Protein AF-A0AAX3ANZ7-F1 (afdb_monomer_lite)

pLDDT: mean 90.34, std 11.82, range [37.66, 98.56]

Structure (mmCIF, N/CA/C/O backbone):
data_AF-A0AAX3ANZ7-F1
#
_entry.id   AF-A0AAX3ANZ7-F1
#
loop_
_atom_site.group_PDB
_atom_site.id
_atom_site.type_symbol
_atom_site.label_atom_id
_atom_site.label_alt_id
_atom_site.label_comp_id
_atom_site.label_asym_id
_atom_site.label_entity_id
_atom_site.label_seq_id
_atom_site.pdbx_PDB_ins_code
_atom_site.Cartn_x
_atom_site.Cartn_y
_atom_site.Cartn_z
_atom_site.occupancy
_atom_site.B_iso_or_equiv
_atom_site.auth_seq_id
_atom_site.auth_comp_id
_atom_site.auth_asym_id
_atom_site.auth_atom_id
_atom_site.pdbx_PDB_model_num
ATOM 1 N N . MET A 1 1 ? 15.445 14.277 -27.624 1.00 37.94 1 MET A N 1
ATOM 2 C CA . MET A 1 1 ? 15.656 13.816 -26.241 1.00 37.94 1 MET A CA 1
ATOM 3 C C . MET A 1 1 ? 14.480 12.913 -25.941 1.00 37.94 1 MET A C 1
ATOM 5 O O . MET A 1 1 ? 13.377 13.412 -25.776 1.00 37.94 1 MET A O 1
ATOM 9 N N . GLU A 1 2 ? 14.679 11.609 -26.084 1.00 37.66 2 GLU A N 1
ATOM 10 C CA . GLU A 1 2 ? 13.666 10.596 -25.776 1.00 37.66 2 GLU A CA 1
ATOM 11 C C . GLU A 1 2 ? 13.405 10.676 -24.265 1.00 37.66 2 GLU A C 1
ATOM 13 O O . GLU A 1 2 ? 14.363 10.709 -23.487 1.00 37.66 2 GLU A O 1
ATOM 18 N N . ARG A 1 3 ? 12.147 10.843 -23.840 1.00 47.97 3 ARG A N 1
ATOM 19 C CA . ARG A 1 3 ? 11.823 10.804 -22.409 1.00 47.97 3 ARG A CA 1
ATOM 20 C C . ARG A 1 3 ? 12.197 9.408 -21.914 1.00 47.97 3 ARG A C 1
ATOM 22 O O . ARG A 1 3 ? 11.782 8.426 -22.515 1.00 47.97 3 ARG A O 1
ATOM 29 N N . LEU A 1 4 ? 12.907 9.319 -20.793 1.00 49.56 4 LEU A N 1
ATOM 30 C CA . LEU A 1 4 ? 13.138 8.075 -20.038 1.00 49.56 4 LEU A CA 1
ATOM 31 C C . LEU A 1 4 ? 11.827 7.457 -19.479 1.00 49.56 4 LEU A C 1
ATOM 33 O O . LEU A 1 4 ? 11.880 6.611 -18.592 1.00 49.56 4 LEU A O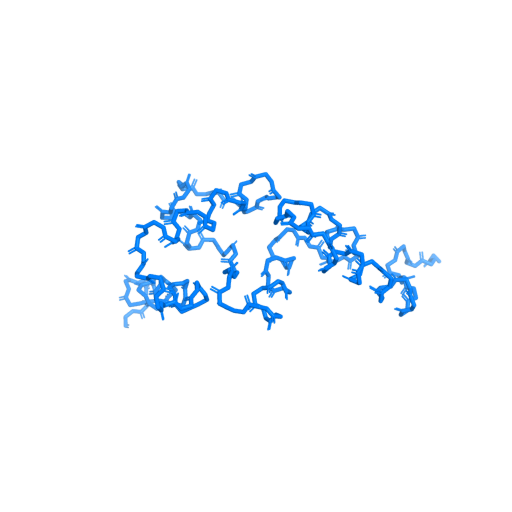 1
ATOM 37 N N . ASP A 1 5 ? 10.663 7.884 -19.980 1.00 58.72 5 ASP A N 1
ATOM 38 C CA . ASP A 1 5 ? 9.354 7.736 -19.343 1.00 58.72 5 ASP A CA 1
ATOM 39 C C . ASP A 1 5 ? 8.429 6.730 -20.041 1.00 58.72 5 ASP A C 1
ATOM 41 O O . ASP A 1 5 ? 7.379 6.420 -19.486 1.00 58.72 5 ASP A O 1
ATOM 45 N N . ASP A 1 6 ? 8.793 6.203 -21.212 1.00 71.38 6 ASP A N 1
ATOM 46 C CA . ASP A 1 6 ? 7.954 5.241 -21.932 1.00 71.38 6 ASP A CA 1
ATOM 47 C C . ASP A 1 6 ? 8.550 3.833 -21.813 1.00 71.38 6 ASP A C 1
ATOM 49 O O . ASP A 1 6 ? 9.427 3.425 -22.576 1.00 71.38 6 ASP A O 1
ATOM 53 N N . ILE A 1 7 ? 8.073 3.074 -20.824 1.00 83.75 7 ILE A N 1
ATOM 54 C CA . ILE A 1 7 ? 8.157 1.609 -20.874 1.00 83.75 7 ILE A CA 1
ATOM 55 C C . ILE A 1 7 ? 7.060 1.089 -21.810 1.00 83.75 7 ILE A C 1
ATOM 57 O O . ILE A 1 7 ? 5.983 1.682 -21.887 1.00 83.75 7 ILE A O 1
ATOM 61 N N . SER A 1 8 ? 7.306 -0.019 -22.514 1.00 90.94 8 SER A N 1
ATOM 62 C CA . SER A 1 8 ? 6.248 -0.633 -23.322 1.00 90.94 8 SER A CA 1
ATOM 63 C C . SER A 1 8 ? 5.137 -1.198 -22.433 1.00 90.94 8 SER A C 1
ATOM 65 O O . SER A 1 8 ? 5.359 -1.533 -21.263 1.00 90.94 8 SER A O 1
ATOM 67 N N . GLU A 1 9 ? 3.941 -1.342 -23.003 1.00 92.00 9 GLU A N 1
ATOM 68 C CA . GLU A 1 9 ? 2.815 -2.002 -22.337 1.00 92.00 9 GLU A CA 1
ATOM 69 C C . GLU A 1 9 ? 3.193 -3.419 -21.882 1.00 92.00 9 GLU A C 1
ATOM 71 O O . GLU A 1 9 ? 2.875 -3.805 -20.759 1.00 92.00 9 GLU A O 1
ATOM 76 N N . GLU A 1 10 ? 3.979 -4.160 -22.674 1.00 95.06 10 GLU A N 1
ATOM 77 C CA . GLU A 1 10 ? 4.423 -5.507 -22.292 1.00 95.06 10 GLU A CA 1
ATOM 78 C C . GLU A 1 10 ? 5.333 -5.493 -21.057 1.00 95.06 10 GLU A C 1
ATOM 80 O O . GLU A 1 10 ? 5.246 -6.381 -20.206 1.00 95.06 10 GLU A O 1
ATOM 85 N N . VAL A 1 11 ? 6.198 -4.480 -20.930 1.00 94.00 11 VAL A N 1
ATOM 86 C CA . VAL A 1 11 ? 7.051 -4.308 -19.746 1.00 94.00 11 VAL A CA 1
ATOM 87 C C . VAL A 1 11 ? 6.202 -3.950 -18.526 1.00 94.00 11 VAL A C 1
ATOM 89 O O . VAL A 1 11 ? 6.407 -4.523 -17.454 1.00 94.00 11 VAL A O 1
ATOM 92 N N . ALA A 1 12 ? 5.223 -3.054 -18.680 1.00 94.19 12 ALA A N 1
ATOM 93 C CA . ALA A 1 12 ? 4.305 -2.697 -17.601 1.00 94.19 12 ALA A CA 1
ATOM 94 C C . ALA A 1 12 ? 3.480 -3.909 -17.134 1.00 94.19 12 ALA A C 1
ATOM 96 O O . ALA A 1 12 ? 3.370 -4.169 -15.932 1.00 94.19 12 ALA A O 1
ATOM 97 N N . GLU A 1 13 ? 2.962 -4.705 -18.071 1.00 95.81 13 GLU A N 1
ATOM 98 C CA . GLU A 1 13 ? 2.277 -5.962 -17.779 1.00 95.81 13 GLU A CA 1
ATOM 99 C C . GLU A 1 13 ? 3.182 -6.967 -17.063 1.00 95.81 13 GLU A C 1
ATOM 101 O O . GLU A 1 13 ? 2.751 -7.622 -16.115 1.00 95.81 13 GLU A O 1
ATOM 106 N N . TYR A 1 14 ? 4.432 -7.118 -17.500 1.00 97.00 14 TYR A N 1
ATOM 107 C CA . TYR A 1 14 ? 5.375 -8.037 -16.868 1.00 97.00 14 TYR A CA 1
ATOM 108 C C . TYR A 1 14 ? 5.663 -7.638 -15.416 1.00 97.00 14 TYR A C 1
ATOM 110 O O . TYR A 1 14 ? 5.578 -8.479 -14.519 1.00 97.00 14 TYR A O 1
ATOM 118 N N . ILE A 1 15 ? 5.952 -6.356 -15.169 1.00 96.62 15 ILE A N 1
ATOM 119 C CA . ILE A 1 15 ? 6.239 -5.833 -13.825 1.00 96.62 15 ILE A CA 1
ATOM 120 C C . ILE A 1 15 ? 5.017 -5.981 -12.916 1.00 96.62 15 ILE A C 1
ATOM 122 O O . ILE A 1 15 ? 5.145 -6.452 -11.786 1.00 96.62 15 ILE A O 1
ATOM 126 N N . THR A 1 16 ? 3.826 -5.622 -13.400 1.00 96.31 16 THR A N 1
ATOM 127 C CA . THR A 1 16 ? 2.590 -5.760 -12.617 1.00 96.31 16 THR A CA 1
ATOM 128 C C . THR A 1 16 ? 2.282 -7.225 -12.311 1.00 96.31 16 THR A C 1
ATOM 130 O O . THR A 1 16 ? 2.055 -7.549 -11.147 1.00 96.31 16 THR A O 1
ATOM 133 N N . LYS A 1 17 ? 2.373 -8.144 -13.286 1.00 96.75 17 LYS A N 1
ATOM 134 C CA . LYS A 1 17 ? 2.232 -9.594 -13.042 1.00 96.75 17 LYS A CA 1
ATOM 135 C C . LYS A 1 17 ? 3.232 -10.087 -11.994 1.00 96.75 17 LYS A C 1
ATOM 137 O O . LYS A 1 17 ? 2.839 -10.791 -11.069 1.00 96.75 17 LYS A O 1
ATOM 142 N N . ALA A 1 18 ? 4.501 -9.692 -12.103 1.00 97.44 18 ALA A N 1
ATOM 143 C CA . ALA A 1 18 ? 5.530 -10.065 -11.135 1.00 97.44 18 ALA A CA 1
ATOM 144 C C . ALA A 1 18 ? 5.211 -9.548 -9.724 1.00 97.44 18 ALA A C 1
ATOM 146 O O . ALA A 1 18 ? 5.388 -10.281 -8.753 1.00 97.44 18 ALA A O 1
ATOM 147 N N . ALA A 1 19 ? 4.693 -8.321 -9.607 1.00 97.75 19 ALA A N 1
ATOM 148 C CA . ALA A 1 19 ? 4.243 -7.785 -8.331 1.00 97.75 19 ALA A CA 1
ATOM 149 C C . ALA A 1 19 ? 3.092 -8.613 -7.749 1.00 97.75 19 ALA A C 1
ATOM 151 O O . ALA A 1 19 ? 3.190 -9.051 -6.612 1.00 97.75 19 ALA A O 1
ATOM 152 N N . PHE A 1 20 ? 2.034 -8.892 -8.514 1.00 95.44 20 PHE A N 1
ATOM 153 C CA . PHE A 1 20 ? 0.871 -9.634 -8.007 1.00 95.44 20 PHE A CA 1
ATOM 154 C C . PHE A 1 20 ? 1.143 -11.120 -7.717 1.00 95.44 20 PHE A C 1
ATOM 156 O O . PHE A 1 20 ? 0.372 -11.744 -6.995 1.00 95.44 20 PHE A O 1
ATOM 163 N N . LEU A 1 21 ? 2.244 -11.680 -8.229 1.00 96.25 21 LEU A N 1
ATOM 164 C CA . LEU A 1 21 ? 2.732 -13.010 -7.849 1.00 96.25 21 LEU A CA 1
ATOM 165 C C . LEU A 1 21 ? 3.532 -13.012 -6.537 1.00 96.25 21 LEU A C 1
ATOM 167 O O . LEU A 1 21 ? 3.720 -14.072 -5.944 1.00 96.25 21 LEU A O 1
ATOM 171 N N . ALA A 1 22 ? 4.030 -11.859 -6.083 1.00 95.38 22 ALA A N 1
ATOM 172 C CA . ALA A 1 22 ? 4.737 -11.772 -4.814 1.00 95.38 22 ALA A CA 1
ATOM 173 C C . ALA A 1 22 ? 3.754 -11.880 -3.637 1.00 95.38 22 ALA A C 1
ATOM 175 O O . ALA A 1 22 ? 2.706 -11.239 -3.625 1.00 95.38 22 ALA A O 1
ATOM 176 N N . GLU A 1 23 ? 4.127 -12.639 -2.605 1.00 93.38 23 GLU A N 1
ATOM 177 C CA . GLU A 1 23 ? 3.286 -12.863 -1.415 1.00 93.38 23 GLU A CA 1
ATOM 178 C C . GLU A 1 23 ? 3.489 -11.804 -0.319 1.00 93.38 23 GLU A C 1
ATOM 180 O O . GLU A 1 23 ? 2.739 -11.741 0.653 1.00 93.38 23 GLU A O 1
ATOM 185 N N . ASN A 1 24 ? 4.527 -10.971 -0.441 1.00 95.69 24 ASN A N 1
ATOM 186 C CA . ASN A 1 24 ? 4.888 -9.986 0.572 1.00 95.69 24 ASN A CA 1
ATOM 187 C C . ASN A 1 24 ? 4.512 -8.561 0.125 1.00 95.69 24 ASN A C 1
ATOM 189 O O . ASN A 1 24 ? 5.107 -8.066 -0.838 1.00 95.69 24 ASN A O 1
ATOM 193 N N . PRO A 1 25 ? 3.651 -7.836 0.870 1.00 97.75 25 PRO A N 1
ATOM 194 C CA . PRO A 1 25 ? 3.256 -6.465 0.536 1.00 97.75 25 PRO A CA 1
ATOM 195 C C . PRO A 1 25 ? 4.418 -5.482 0.357 1.00 97.75 25 PRO A C 1
ATOM 197 O O . PRO A 1 25 ? 4.334 -4.562 -0.453 1.00 97.75 25 PRO A O 1
ATOM 200 N N . LYS A 1 26 ? 5.534 -5.667 1.075 1.00 98.12 26 LYS A N 1
ATOM 201 C CA . LYS A 1 26 ? 6.740 -4.853 0.874 1.00 98.12 26 LYS A CA 1
ATOM 202 C C . LYS A 1 26 ? 7.305 -5.062 -0.530 1.00 98.12 26 LYS A C 1
ATOM 204 O O . LYS A 1 26 ? 7.560 -4.086 -1.228 1.00 98.12 26 LYS A O 1
ATOM 209 N N . GLN A 1 27 ? 7.483 -6.319 -0.934 1.00 98.38 27 GLN A N 1
ATOM 210 C CA . GLN A 1 27 ? 8.043 -6.668 -2.242 1.00 98.38 27 GLN A CA 1
ATOM 211 C C . GLN A 1 27 ? 7.116 -6.232 -3.372 1.00 98.38 27 GLN A C 1
ATOM 213 O O . GLN A 1 27 ? 7.582 -5.689 -4.365 1.00 98.38 27 GLN A O 1
ATOM 218 N N . GLN A 1 28 ? 5.805 -6.398 -3.199 1.00 98.56 28 GLN A N 1
ATOM 219 C CA . GLN A 1 28 ? 4.814 -5.904 -4.149 1.00 98.56 28 GLN A CA 1
ATOM 220 C C . GLN A 1 28 ? 4.966 -4.397 -4.391 1.00 98.56 28 GLN A C 1
ATOM 222 O O . GLN A 1 28 ? 5.030 -3.959 -5.538 1.00 98.56 28 GLN A O 1
ATOM 227 N N . VAL A 1 29 ? 5.088 -3.601 -3.320 1.00 98.31 29 VAL A N 1
ATOM 228 C CA . VAL A 1 29 ? 5.313 -2.154 -3.435 1.00 98.31 29 VAL A CA 1
ATOM 229 C C . VAL A 1 29 ? 6.670 -1.845 -4.066 1.00 98.31 29 VAL A C 1
ATOM 231 O O . VAL A 1 29 ? 6.734 -0.952 -4.907 1.00 98.31 29 VAL A O 1
ATOM 234 N N . GLU A 1 30 ? 7.742 -2.556 -3.705 1.00 98.38 30 GLU A N 1
ATOM 235 C CA . GLU A 1 30 ? 9.070 -2.382 -4.320 1.00 98.38 30 GLU A CA 1
ATOM 236 C C . GLU A 1 30 ? 9.033 -2.639 -5.832 1.00 98.38 30 GLU A C 1
ATOM 238 O O . GLU A 1 30 ? 9.543 -1.819 -6.590 1.00 98.38 30 GLU A O 1
ATOM 243 N N . ILE A 1 31 ? 8.380 -3.719 -6.271 1.00 98.38 31 ILE A N 1
ATOM 244 C CA . ILE A 1 31 ? 8.261 -4.083 -7.688 1.00 98.38 31 ILE A CA 1
ATOM 245 C C . ILE A 1 31 ? 7.398 -3.063 -8.438 1.00 98.38 31 ILE A C 1
ATOM 247 O O . ILE A 1 31 ? 7.840 -2.526 -9.451 1.00 98.38 31 ILE A O 1
ATOM 251 N N . LEU A 1 32 ? 6.197 -2.742 -7.944 1.00 98.00 32 LEU A N 1
ATOM 252 C CA . LEU A 1 32 ? 5.310 -1.767 -8.597 1.00 98.00 32 LEU A CA 1
ATOM 253 C C . LEU A 1 32 ? 5.951 -0.381 -8.701 1.00 98.00 32 LEU A C 1
ATOM 255 O O . LEU A 1 32 ? 5.762 0.302 -9.703 1.00 98.00 32 LEU A O 1
ATOM 259 N N . SER A 1 33 ? 6.758 0.011 -7.710 1.00 96.94 33 SER A N 1
ATOM 260 C CA . SER A 1 33 ? 7.421 1.322 -7.711 1.00 96.94 33 SER A CA 1
ATOM 261 C C . SER A 1 33 ? 8.583 1.423 -8.711 1.00 96.94 33 SER A C 1
ATOM 263 O O . SER A 1 33 ? 9.218 2.470 -8.806 1.00 96.94 33 SER A O 1
ATOM 265 N N . THR A 1 34 ? 8.888 0.346 -9.446 1.00 96.00 34 THR A N 1
ATOM 266 C CA . THR A 1 34 ? 9.828 0.389 -10.578 1.00 96.00 34 THR A CA 1
ATOM 267 C C . THR A 1 34 ? 9.189 0.914 -11.865 1.00 96.00 34 THR A C 1
ATOM 269 O O . THR A 1 34 ? 9.911 1.295 -12.785 1.00 96.00 34 THR A O 1
ATOM 272 N N . LEU A 1 35 ? 7.852 0.973 -11.934 1.00 94.81 35 LEU A N 1
ATOM 273 C CA . LEU A 1 35 ? 7.138 1.578 -13.056 1.00 94.81 35 LEU A CA 1
ATOM 274 C C . LEU A 1 35 ? 7.360 3.103 -13.054 1.00 94.81 35 LEU A C 1
ATOM 276 O O . LEU A 1 35 ? 7.178 3.743 -12.010 1.00 94.81 35 LEU A O 1
ATOM 280 N N . PRO A 1 36 ? 7.698 3.724 -14.199 1.00 92.06 36 PRO A N 1
ATOM 281 C CA . PRO A 1 36 ? 7.812 5.175 -14.291 1.00 92.06 36 PRO A CA 1
ATOM 282 C C . PRO A 1 36 ? 6.539 5.879 -13.807 1.00 92.06 36 PRO A C 1
ATOM 284 O O . PRO A 1 36 ? 5.426 5.536 -14.199 1.00 92.06 36 PRO A O 1
ATOM 287 N N . GLY A 1 37 ? 6.698 6.865 -12.920 1.00 91.19 37 GLY A N 1
ATOM 288 C CA . GLY A 1 37 ? 5.580 7.622 -12.344 1.00 91.19 37 GLY A CA 1
ATOM 289 C C . GLY A 1 37 ? 4.801 6.909 -11.229 1.00 91.19 37 GLY A C 1
ATOM 290 O O . GLY A 1 37 ? 3.901 7.514 -10.643 1.00 91.19 37 GLY A O 1
ATOM 291 N N . VAL A 1 38 ? 5.149 5.668 -10.876 1.00 94.75 38 VAL A N 1
ATOM 292 C CA . VAL A 1 38 ? 4.517 4.927 -9.777 1.00 94.75 38 VAL A CA 1
ATOM 293 C C . VAL A 1 38 ? 5.420 4.977 -8.546 1.00 94.75 38 VAL A C 1
ATOM 295 O O . VAL A 1 38 ? 6.458 4.333 -8.476 1.00 94.75 38 VAL A O 1
ATOM 298 N N . GLY A 1 39 ? 5.024 5.769 -7.550 1.00 95.12 39 GLY A N 1
ATOM 299 C CA . GLY A 1 39 ? 5.653 5.764 -6.226 1.00 95.12 39 GLY A CA 1
ATOM 300 C C . GLY A 1 39 ? 4.958 4.804 -5.260 1.00 95.12 39 GLY A C 1
ATOM 301 O O . GLY A 1 39 ? 3.889 4.276 -5.559 1.00 95.12 39 GLY A O 1
ATOM 302 N N . ALA A 1 40 ? 5.506 4.653 -4.049 1.00 95.62 40 ALA A N 1
ATOM 303 C CA . ALA A 1 40 ? 4.954 3.752 -3.033 1.00 95.62 40 ALA A CA 1
ATOM 304 C C . ALA A 1 40 ? 3.457 3.992 -2.764 1.00 95.62 40 ALA A C 1
ATOM 306 O O . ALA A 1 40 ? 2.694 3.035 -2.703 1.00 95.62 40 ALA A O 1
ATOM 307 N N . ALA A 1 41 ? 3.019 5.253 -2.671 1.00 94.06 41 ALA A N 1
ATOM 308 C CA . ALA A 1 41 ? 1.606 5.590 -2.495 1.00 94.06 41 ALA A CA 1
ATOM 309 C C . ALA A 1 41 ? 0.736 5.035 -3.634 1.00 94.06 41 ALA A C 1
ATOM 311 O O . ALA A 1 41 ? -0.219 4.306 -3.372 1.00 94.06 41 ALA A O 1
ATOM 312 N N . THR A 1 42 ? 1.106 5.295 -4.890 1.00 96.44 42 THR A N 1
ATOM 313 C CA . THR A 1 42 ? 0.404 4.768 -6.068 1.00 96.44 42 THR A CA 1
ATOM 314 C C . THR A 1 42 ? 0.438 3.239 -6.113 1.00 96.44 42 THR A C 1
ATOM 316 O O . THR A 1 42 ? -0.575 2.619 -6.413 1.00 96.44 42 THR A O 1
ATOM 319 N N . SER A 1 43 ? 1.546 2.607 -5.723 1.00 98.00 43 SER A N 1
ATOM 320 C CA . SER A 1 43 ? 1.629 1.147 -5.599 1.00 98.00 43 SER A CA 1
ATOM 321 C C . SER A 1 43 ? 0.581 0.596 -4.625 1.00 98.00 43 SER A C 1
ATOM 323 O O . SER A 1 43 ? -0.102 -0.373 -4.946 1.00 98.00 43 SER A O 1
ATOM 325 N N . THR A 1 44 ? 0.371 1.242 -3.469 1.00 97.62 44 THR A N 1
ATOM 326 C CA . THR A 1 44 ? -0.695 0.827 -2.533 1.00 97.62 44 THR A CA 1
ATOM 327 C C . THR A 1 44 ? -2.103 1.007 -3.107 1.00 97.62 44 THR A C 1
ATOM 329 O O . THR A 1 44 ? -2.993 0.226 -2.780 1.00 97.62 44 THR A O 1
ATOM 332 N N . VAL A 1 45 ? -2.308 1.995 -3.990 1.00 97.00 45 VAL A N 1
ATOM 333 C CA . VAL A 1 45 ? -3.571 2.173 -4.726 1.00 97.00 45 VAL A CA 1
ATOM 334 C C . VAL A 1 45 ? -3.814 0.957 -5.614 1.00 97.00 45 VAL A C 1
ATOM 336 O O . VAL A 1 45 ? -4.873 0.349 -5.522 1.00 97.00 45 VAL A O 1
ATOM 339 N N . LEU A 1 46 ? -2.830 0.565 -6.428 1.00 97.44 46 LEU A N 1
ATOM 340 C CA . LEU A 1 46 ? -2.954 -0.579 -7.338 1.00 97.44 46 LEU A CA 1
ATOM 341 C C . LEU A 1 46 ? -3.283 -1.876 -6.585 1.00 97.44 46 LEU A C 1
ATOM 343 O O . LEU A 1 46 ? -4.178 -2.613 -6.995 1.00 97.44 46 LEU A O 1
ATOM 347 N N . LEU A 1 47 ? -2.621 -2.118 -5.449 1.00 98.06 47 LEU A N 1
ATOM 348 C CA . LEU A 1 47 ? -2.885 -3.287 -4.606 1.00 98.06 47 LEU A CA 1
ATOM 349 C C . LEU A 1 47 ? -4.300 -3.265 -4.012 1.00 98.06 47 LEU A C 1
ATOM 351 O O . LEU A 1 47 ? -5.025 -4.248 -4.131 1.00 98.06 47 LEU A O 1
ATOM 355 N N . ALA A 1 48 ? -4.728 -2.135 -3.440 1.00 97.31 48 ALA A N 1
ATOM 356 C CA . ALA A 1 48 ? -6.054 -1.997 -2.833 1.00 97.31 48 ALA A CA 1
ATOM 357 C C . ALA A 1 48 ? -7.207 -2.016 -3.848 1.00 97.31 48 ALA A C 1
ATOM 359 O O . ALA A 1 48 ? -8.329 -2.369 -3.494 1.00 97.31 48 ALA A O 1
ATOM 360 N N . PHE A 1 49 ? -6.962 -1.622 -5.099 1.00 96.06 49 PHE A N 1
ATOM 361 C CA . PHE A 1 49 ? -7.948 -1.757 -6.172 1.00 96.06 49 PHE A CA 1
ATOM 362 C C . PHE A 1 49 ? -8.093 -3.206 -6.645 1.00 96.06 49 PHE A C 1
ATOM 364 O O . PHE A 1 49 ? -9.203 -3.618 -6.972 1.00 96.06 49 PHE A O 1
ATOM 371 N N . ASN A 1 50 ? -6.998 -3.967 -6.673 1.00 96.25 50 ASN A N 1
ATOM 372 C CA . ASN A 1 50 ? -7.016 -5.371 -7.076 1.00 96.25 50 ASN A CA 1
ATOM 373 C C . ASN A 1 50 ? -7.582 -6.292 -5.983 1.00 96.25 50 ASN A C 1
ATOM 375 O O . ASN A 1 50 ? -8.357 -7.194 -6.283 1.00 96.25 50 ASN A O 1
ATOM 379 N N . ASP A 1 51 ? -7.200 -6.068 -4.725 1.00 96.94 51 ASP A N 1
ATOM 380 C CA . ASP A 1 51 ? -7.642 -6.861 -3.575 1.00 96.94 51 ASP A CA 1
ATOM 381 C C . ASP A 1 51 ? -8.014 -5.941 -2.392 1.00 96.94 51 ASP A C 1
ATOM 383 O O . ASP A 1 51 ? -7.222 -5.724 -1.468 1.00 96.94 51 ASP A O 1
ATOM 387 N N . PRO A 1 52 ? -9.229 -5.360 -2.410 1.00 97.00 52 PRO A N 1
ATOM 388 C CA . PRO A 1 52 ? -9.685 -4.437 -1.369 1.00 97.00 52 PRO A CA 1
ATOM 389 C C . PRO A 1 52 ? -9.926 -5.107 -0.008 1.00 97.00 52 PRO A C 1
ATOM 391 O O . PRO A 1 52 ? -10.048 -4.407 1.004 1.00 97.00 52 PRO A O 1
ATOM 394 N N . GLU A 1 53 ? -10.007 -6.440 0.033 1.00 96.94 53 GLU A N 1
ATOM 395 C CA . GLU A 1 53 ? -10.188 -7.199 1.271 1.00 96.94 53 GLU A CA 1
ATOM 396 C C . GLU A 1 53 ? -8.918 -7.166 2.116 1.00 96.94 53 GLU A C 1
ATOM 398 O O . GLU A 1 53 ? -8.985 -6.914 3.325 1.00 96.94 53 GLU A O 1
ATOM 403 N N . ASN A 1 54 ? -7.759 -7.360 1.478 1.00 96.38 54 ASN A N 1
ATOM 404 C CA . ASN A 1 54 ? -6.473 -7.514 2.162 1.00 96.38 54 ASN A CA 1
ATOM 405 C C . ASN A 1 54 ? -5.548 -6.300 2.066 1.00 96.38 54 ASN A C 1
ATOM 407 O O . ASN A 1 54 ? -4.547 -6.254 2.784 1.00 96.38 54 ASN A O 1
ATOM 411 N N . TYR A 1 55 ? -5.871 -5.313 1.228 1.00 97.56 55 TYR A N 1
ATOM 412 C CA . TYR A 1 55 ? -5.045 -4.124 1.038 1.00 97.56 55 TYR A CA 1
ATOM 413 C C . TYR A 1 55 ? -5.821 -2.829 1.278 1.00 97.56 55 TYR A C 1
ATOM 415 O O . TYR A 1 55 ? -7.017 -2.704 1.016 1.00 97.56 55 TYR A O 1
ATOM 423 N N . ALA A 1 56 ? -5.094 -1.832 1.773 1.00 96.81 56 ALA A N 1
ATOM 424 C CA . ALA A 1 56 ? -5.557 -0.465 1.958 1.00 96.81 56 ALA A CA 1
ATOM 425 C C . ALA A 1 56 ? -4.573 0.515 1.315 1.00 96.81 56 ALA A C 1
ATOM 427 O O . ALA A 1 56 ? -3.410 0.177 1.074 1.00 96.81 56 ALA A O 1
ATOM 428 N N . ILE A 1 57 ? -5.031 1.737 1.053 1.00 95.88 57 ILE A N 1
ATOM 429 C CA . ILE A 1 57 ? -4.185 2.784 0.476 1.00 95.88 57 ILE A CA 1
ATOM 430 C C . ILE A 1 57 ? -3.374 3.444 1.586 1.00 95.88 57 ILE A C 1
ATOM 432 O O . ILE A 1 57 ? -3.922 3.852 2.601 1.00 95.88 57 ILE A O 1
ATOM 436 N N . GLY A 1 58 ? -2.063 3.575 1.392 1.00 92.38 58 GLY A N 1
ATOM 437 C CA . GLY A 1 58 ? -1.172 4.287 2.307 1.00 92.38 58 GLY A CA 1
ATOM 438 C C . GLY A 1 58 ? -1.257 5.803 2.160 1.00 92.38 58 GLY A C 1
ATOM 439 O O . GLY A 1 58 ? -0.240 6.443 1.886 1.00 92.38 58 GLY A O 1
ATOM 440 N N . ASP A 1 59 ? -2.454 6.375 2.287 1.00 85.38 59 ASP A N 1
ATOM 441 C CA . ASP A 1 59 ? -2.661 7.817 2.168 1.00 85.38 59 ASP A CA 1
ATOM 442 C C . ASP A 1 59 ? -2.072 8.597 3.358 1.00 85.38 59 ASP A C 1
ATOM 444 O O . ASP A 1 59 ? -1.765 8.044 4.418 1.00 85.38 59 ASP A O 1
ATOM 448 N N . ARG A 1 60 ? -1.880 9.909 3.182 1.00 84.06 60 ARG A N 1
ATOM 449 C CA . ARG A 1 60 ? -1.264 10.757 4.215 1.00 84.06 60 ARG A CA 1
ATOM 450 C C . ARG A 1 60 ? -2.069 10.796 5.519 1.00 84.06 60 ARG A C 1
ATOM 452 O O . ARG A 1 60 ? -1.476 10.861 6.587 1.00 84.06 60 ARG A O 1
ATOM 459 N N . TYR A 1 61 ? -3.396 10.733 5.437 1.00 83.50 61 TYR A N 1
ATOM 460 C CA . TYR A 1 61 ? -4.293 10.925 6.576 1.00 83.50 61 TYR A CA 1
ATOM 461 C C . TYR A 1 61 ? -4.228 9.740 7.529 1.00 83.50 61 TYR A C 1
ATOM 463 O O . TYR A 1 61 ? -4.122 9.898 8.744 1.00 83.50 61 TYR A O 1
ATOM 471 N N . MET A 1 62 ? -4.247 8.541 6.961 1.00 85.56 62 MET A N 1
ATOM 472 C CA . MET A 1 62 ? -4.147 7.311 7.716 1.00 85.56 62 MET A CA 1
ATOM 473 C C . MET A 1 62 ? -2.718 7.079 8.211 1.00 85.56 62 MET A C 1
ATOM 475 O O . MET A 1 62 ? -2.534 6.616 9.337 1.00 85.56 62 MET A O 1
ATOM 479 N N . ASN A 1 63 ? -1.698 7.436 7.423 1.00 85.06 63 ASN A N 1
ATOM 480 C CA . ASN A 1 63 ? -0.310 7.329 7.873 1.00 85.06 63 ASN A CA 1
ATOM 481 C C . ASN A 1 63 ? -0.032 8.233 9.080 1.00 85.06 63 ASN A C 1
ATOM 483 O O . ASN A 1 63 ? 0.600 7.778 10.034 1.00 85.06 63 ASN A O 1
ATOM 487 N N . ASP A 1 64 ? -0.529 9.472 9.067 1.00 83.94 64 ASP A N 1
ATOM 488 C CA . ASP A 1 64 ? -0.358 10.410 10.179 1.00 83.94 64 ASP A CA 1
ATOM 489 C C . ASP A 1 64 ? -0.960 9.867 11.482 1.00 83.94 64 ASP A C 1
ATOM 491 O O . ASP A 1 64 ? -0.330 9.946 12.541 1.00 83.94 64 ASP A O 1
ATOM 495 N N . GLU A 1 65 ? -2.154 9.275 11.399 1.00 82.81 65 GLU A N 1
ATOM 496 C CA . GLU A 1 65 ? -2.878 8.711 12.544 1.00 82.81 65 GLU A CA 1
ATOM 497 C C . GLU A 1 65 ? -2.272 7.379 13.032 1.00 82.81 65 GLU A C 1
ATOM 499 O O . GLU A 1 65 ? -2.169 7.157 14.238 1.00 82.81 65 GLU A O 1
ATOM 504 N N . LEU A 1 66 ? -1.846 6.484 12.128 1.00 86.00 66 LEU A N 1
ATOM 505 C CA . LEU A 1 66 ? -1.449 5.107 12.481 1.00 86.00 66 LEU A CA 1
ATOM 506 C C . LEU A 1 66 ? 0.063 4.870 12.554 1.00 86.00 66 LEU A C 1
ATOM 508 O O . LEU A 1 66 ? 0.530 3.998 13.290 1.00 86.00 66 LEU A O 1
ATOM 512 N N . LEU A 1 67 ? 0.856 5.613 11.785 1.00 83.56 67 LEU A N 1
ATOM 513 C CA . LEU A 1 67 ? 2.314 5.469 11.732 1.00 83.56 67 LEU A CA 1
ATOM 514 C C . LEU A 1 67 ? 3.039 6.632 12.424 1.00 83.56 67 LEU A C 1
ATOM 516 O O . LEU A 1 67 ? 4.229 6.491 12.749 1.00 83.56 67 LEU A O 1
ATOM 520 N N . GLY A 1 68 ? 2.331 7.734 12.673 1.00 81.06 68 GLY A N 1
ATOM 521 C CA . GLY A 1 68 ? 2.821 8.982 13.251 1.00 81.06 68 GLY A CA 1
ATOM 522 C C . GLY A 1 68 ? 2.885 10.109 12.218 1.00 81.06 68 GLY A C 1
ATOM 523 O O . GLY A 1 68 ? 3.014 9.848 11.026 1.00 81.06 68 GLY A O 1
ATOM 524 N N . LYS A 1 69 ? 2.829 11.355 12.705 1.00 74.69 69 LYS A N 1
ATOM 525 C CA . LYS A 1 69 ? 2.735 12.578 11.891 1.00 74.69 69 LYS A CA 1
ATOM 526 C C . LYS A 1 69 ? 3.809 12.69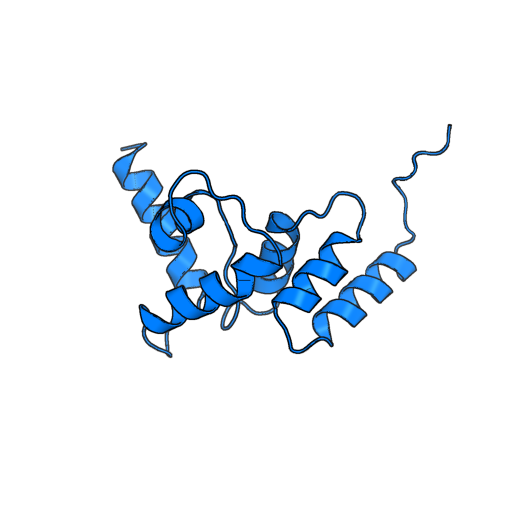8 10.804 1.00 74.69 69 LYS A C 1
ATOM 528 O O . LYS A 1 69 ? 4.971 12.361 11.037 1.00 74.69 69 LYS A O 1
ATOM 533 N N . ASP A 1 70 ? 3.392 13.249 9.666 1.00 70.56 70 ASP A N 1
ATOM 534 C CA . ASP A 1 70 ? 4.176 13.584 8.475 1.00 70.56 70 ASP A CA 1
ATOM 535 C C . ASP A 1 70 ? 4.871 12.380 7.828 1.00 70.56 70 ASP A C 1
ATOM 537 O O . ASP A 1 70 ? 5.863 12.515 7.103 1.00 70.56 70 ASP A O 1
ATOM 541 N N . LYS A 1 71 ? 4.359 11.168 8.070 1.00 78.81 71 LYS A N 1
ATOM 542 C CA . LYS A 1 71 ? 4.931 9.968 7.465 1.00 78.81 71 LYS A CA 1
ATOM 543 C C . LYS A 1 71 ? 4.336 9.701 6.097 1.00 78.81 71 LYS A C 1
ATOM 545 O O . LYS A 1 71 ? 3.169 9.358 5.941 1.00 78.81 71 LYS A O 1
ATOM 550 N N . GLN A 1 72 ? 5.201 9.751 5.093 1.00 87.75 72 GLN A N 1
ATOM 551 C CA . GLN A 1 72 ? 4.901 9.178 3.791 1.00 87.75 72 GLN A CA 1
ATOM 552 C C . GLN A 1 72 ? 4.970 7.650 3.859 1.00 87.75 72 GLN A C 1
ATOM 554 O O . GLN A 1 72 ? 5.797 7.072 4.578 1.00 87.75 72 GLN A O 1
ATOM 559 N N . ILE A 1 73 ? 4.106 6.985 3.094 1.00 93.88 73 ILE A N 1
ATOM 560 C CA . ILE A 1 73 ? 4.165 5.534 2.976 1.00 93.88 73 ILE A CA 1
ATOM 561 C C . ILE A 1 73 ? 5.424 5.123 2.212 1.00 93.88 73 ILE A C 1
ATOM 563 O O . ILE A 1 73 ? 5.821 5.747 1.231 1.00 93.88 73 ILE A O 1
ATOM 567 N N . THR A 1 74 ? 6.047 4.044 2.665 1.00 95.00 74 THR A N 1
ATOM 568 C CA . THR A 1 74 ? 7.192 3.407 2.014 1.00 95.00 74 THR A CA 1
ATOM 569 C C . THR A 1 74 ? 6.907 1.917 1.907 1.00 95.00 74 THR A C 1
ATOM 571 O O . THR A 1 74 ? 6.093 1.391 2.669 1.00 95.00 74 THR A O 1
ATOM 574 N N . ALA A 1 75 ? 7.620 1.204 1.034 1.00 96.31 75 ALA A N 1
ATOM 575 C CA . ALA A 1 75 ? 7.518 -0.253 0.979 1.00 96.31 75 ALA A CA 1
ATOM 576 C C . ALA A 1 75 ? 7.769 -0.910 2.349 1.00 96.31 75 ALA A C 1
ATOM 578 O O . ALA A 1 75 ? 7.072 -1.840 2.740 1.00 96.31 75 ALA A O 1
ATOM 579 N N . THR A 1 76 ? 8.727 -0.386 3.119 1.00 95.50 76 THR A N 1
ATOM 580 C CA . THR A 1 76 ? 9.070 -0.900 4.453 1.00 95.50 76 THR A CA 1
ATOM 581 C C . THR A 1 76 ? 7.968 -0.656 5.482 1.00 95.50 76 THR A C 1
ATOM 583 O O . THR A 1 76 ? 7.724 -1.513 6.330 1.00 95.50 76 THR A O 1
ATOM 586 N N . SER A 1 77 ? 7.301 0.499 5.438 1.00 94.81 77 SER A N 1
ATOM 587 C CA . SER A 1 77 ? 6.230 0.823 6.387 1.00 94.81 77 SER A CA 1
ATOM 588 C C . SER A 1 77 ? 4.871 0.236 5.996 1.00 94.81 77 SER A C 1
ATOM 590 O O . SER A 1 77 ? 4.006 0.117 6.863 1.00 94.81 77 SER A O 1
ATOM 592 N N . TYR A 1 78 ? 4.686 -0.187 4.744 1.00 96.69 78 TYR A N 1
ATOM 593 C CA . TYR A 1 78 ? 3.395 -0.664 4.252 1.00 96.69 78 TYR A CA 1
ATOM 594 C C . TYR A 1 78 ? 2.868 -1.941 4.932 1.00 96.69 78 TYR A C 1
ATOM 596 O O . TYR A 1 78 ? 1.734 -1.910 5.409 1.00 96.69 78 TYR A O 1
ATOM 604 N N . PRO A 1 79 ? 3.653 -3.021 5.126 1.00 96.69 79 PRO A N 1
ATOM 605 C CA . PRO A 1 79 ? 3.173 -4.182 5.881 1.00 96.69 79 PRO A CA 1
ATOM 606 C C . PRO A 1 79 ? 2.752 -3.835 7.313 1.00 96.69 79 PRO A C 1
ATOM 608 O O . PRO A 1 79 ? 1.792 -4.398 7.836 1.00 96.69 79 PRO A O 1
ATOM 611 N N . LYS A 1 80 ? 3.455 -2.887 7.953 1.00 95.06 80 LYS A N 1
ATOM 612 C CA . LYS A 1 80 ? 3.104 -2.424 9.299 1.00 95.06 80 LYS A CA 1
ATOM 613 C C . LYS A 1 80 ? 1.744 -1.734 9.297 1.00 95.06 80 LYS A C 1
ATOM 615 O O . LYS A 1 80 ? 0.947 -2.012 10.182 1.00 95.06 80 LYS A O 1
ATOM 620 N N . LEU A 1 81 ? 1.479 -0.885 8.306 1.00 95.00 81 LEU A N 1
ATOM 621 C CA . LEU A 1 81 ? 0.184 -0.232 8.142 1.00 95.00 81 LEU A CA 1
ATOM 622 C C . LEU A 1 81 ? -0.947 -1.259 8.008 1.00 95.00 81 LEU A C 1
ATOM 624 O O . LEU A 1 81 ? -1.889 -1.215 8.791 1.00 95.00 81 LEU A O 1
ATOM 628 N N . LEU A 1 82 ? -0.825 -2.213 7.078 1.00 96.31 82 LEU A N 1
ATOM 629 C CA . LEU A 1 82 ? -1.846 -3.248 6.858 1.00 96.31 82 LEU A CA 1
ATOM 630 C C . LEU A 1 82 ? -2.120 -4.054 8.130 1.00 96.31 82 LEU A C 1
ATOM 632 O O . LEU A 1 82 ? -3.276 -4.268 8.494 1.00 96.31 82 LEU A O 1
ATOM 636 N N . LYS A 1 83 ? -1.055 -4.441 8.842 1.00 95.44 83 LYS A N 1
ATOM 637 C CA . LYS A 1 83 ? -1.165 -5.127 10.129 1.00 95.44 83 LYS A CA 1
ATOM 638 C C . LYS A 1 83 ? -1.914 -4.277 11.156 1.00 95.44 83 LYS A C 1
ATOM 640 O O . LYS A 1 83 ? -2.841 -4.777 11.778 1.00 95.44 83 LYS A O 1
ATOM 645 N N . THR A 1 84 ? -1.552 -3.003 11.305 1.00 94.31 84 THR A N 1
ATOM 646 C CA . THR A 1 84 ? -2.217 -2.097 12.250 1.00 94.31 84 THR A CA 1
ATOM 647 C C . THR A 1 84 ? -3.702 -1.937 11.935 1.00 94.31 84 THR A C 1
ATOM 649 O O . THR A 1 84 ? -4.508 -1.973 12.855 1.00 94.31 84 THR A O 1
ATOM 652 N N . ILE A 1 85 ? -4.086 -1.819 10.659 1.00 94.31 85 ILE A N 1
ATOM 653 C CA . ILE A 1 85 ? -5.502 -1.731 10.265 1.00 94.31 85 ILE A CA 1
ATOM 654 C C . ILE A 1 85 ? -6.238 -3.038 10.591 1.00 94.31 85 ILE A C 1
ATOM 656 O O . I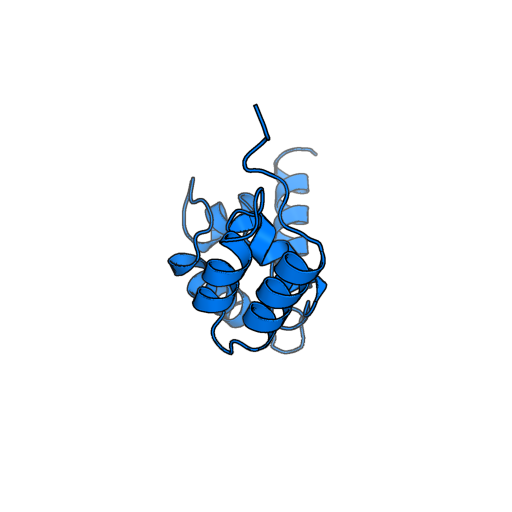LE A 1 85 ? -7.343 -3.003 11.129 1.00 94.31 85 ILE A O 1
ATOM 660 N N . ARG A 1 86 ? -5.625 -4.195 10.309 1.00 94.69 86 ARG A N 1
ATOM 661 C CA . ARG A 1 86 ? -6.227 -5.500 10.612 1.00 94.69 86 ARG A CA 1
ATOM 662 C C . ARG A 1 86 ? -6.403 -5.728 12.116 1.00 94.69 86 ARG A C 1
ATOM 664 O O . ARG A 1 86 ? -7.382 -6.332 12.516 1.00 94.69 86 ARG A O 1
ATOM 671 N N . GLU A 1 87 ? -5.496 -5.223 12.949 1.00 95.00 87 GLU A N 1
ATOM 672 C CA . GLU A 1 87 ? -5.591 -5.347 14.412 1.00 95.00 87 GLU A CA 1
ATOM 673 C C . GLU A 1 87 ? -6.724 -4.505 15.027 1.00 95.00 87 GLU A C 1
ATOM 675 O O . GLU A 1 87 ? -7.211 -4.840 16.106 1.00 95.00 87 GLU A O 1
ATOM 680 N N . ILE A 1 88 ? -7.146 -3.418 14.371 1.00 91.50 88 ILE A N 1
ATOM 681 C CA . ILE A 1 88 ? -8.188 -2.509 14.888 1.00 91.50 88 ILE A CA 1
ATOM 682 C C . ILE A 1 88 ? -9.574 -2.752 14.283 1.00 91.50 88 ILE A C 1
ATOM 684 O O . ILE A 1 88 ? -10.565 -2.242 14.807 1.00 91.50 88 ILE A O 1
ATOM 688 N N . ALA A 1 89 ? -9.655 -3.491 13.177 1.00 91.44 89 ALA A N 1
ATOM 689 C CA . ALA A 1 89 ? -10.895 -3.755 12.465 1.00 91.44 89 ALA A CA 1
ATOM 690 C C . ALA A 1 89 ? -11.293 -5.233 12.582 1.00 91.44 89 ALA A C 1
ATOM 692 O O . ALA A 1 89 ? -10.422 -6.098 12.548 1.00 91.44 89 ALA A O 1
ATOM 693 N N . PRO A 1 90 ? -12.596 -5.555 12.681 1.00 92.94 90 PRO A N 1
ATOM 694 C CA . PRO A 1 90 ? -13.044 -6.941 12.604 1.00 92.94 90 PRO A CA 1
ATOM 695 C C . PRO A 1 90 ? -12.584 -7.602 11.299 1.00 92.94 90 PRO A C 1
ATOM 697 O O . PRO A 1 90 ? -12.606 -6.965 10.245 1.00 92.94 90 PRO A O 1
ATOM 700 N N . ASP A 1 91 ? -12.255 -8.895 11.343 1.00 91.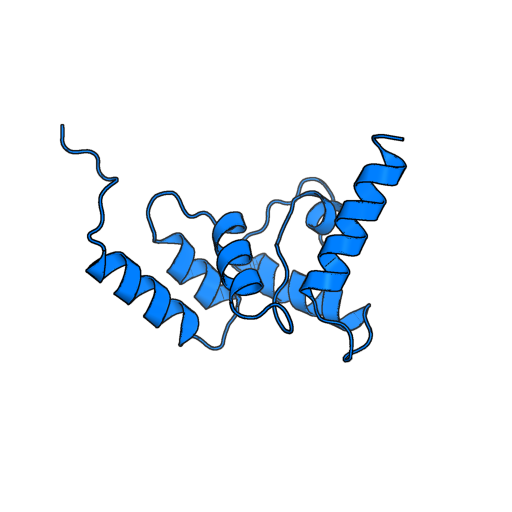75 91 ASP A N 1
ATOM 701 C CA . ASP A 1 91 ? -11.797 -9.652 10.165 1.00 91.75 91 ASP A CA 1
ATOM 702 C C . ASP A 1 91 ? -12.803 -9.636 9.004 1.00 91.75 91 ASP A C 1
ATOM 704 O O . ASP A 1 91 ? -12.416 -9.728 7.844 1.00 91.75 91 ASP A O 1
ATOM 708 N N . SER A 1 92 ? -14.093 -9.463 9.307 1.00 94.50 92 SER A N 1
ATOM 709 C CA . SER A 1 92 ? -15.168 -9.349 8.317 1.00 94.50 92 SER A CA 1
ATOM 710 C C . SER A 1 92 ? -15.200 -8.013 7.569 1.00 94.50 92 SER A C 1
ATOM 712 O O . SER A 1 92 ? -16.046 -7.837 6.696 1.00 94.50 92 SER A O 1
ATOM 714 N N . ILE A 1 93 ? -14.376 -7.036 7.958 1.00 96.38 93 ILE A N 1
ATOM 715 C CA . ILE A 1 93 ? -14.332 -5.719 7.327 1.00 96.38 93 ILE A CA 1
ATOM 716 C C . ILE A 1 93 ? -13.144 -5.667 6.351 1.00 96.38 93 ILE A C 1
ATOM 718 O O . ILE A 1 93 ? -12.000 -5.882 6.770 1.00 96.38 93 ILE A O 1
ATOM 722 N N . PRO A 1 94 ? -13.384 -5.331 5.068 1.00 97.38 94 PRO A N 1
ATOM 723 C CA . PRO A 1 94 ? -12.315 -5.137 4.090 1.00 97.38 94 PRO A CA 1
ATOM 724 C C . PRO A 1 94 ? -11.373 -4.014 4.539 1.00 97.38 94 PRO A C 1
ATOM 726 O O . PRO A 1 94 ? -11.851 -2.954 4.965 1.00 97.38 94 PRO A O 1
ATOM 729 N N . LEU A 1 95 ? -10.050 -4.175 4.403 1.00 96.44 95 LEU A N 1
ATOM 730 C CA . LEU A 1 95 ? -9.106 -3.130 4.838 1.00 96.44 95 LEU A CA 1
ATOM 731 C C . LEU A 1 95 ? -9.338 -1.799 4.111 1.00 96.44 95 LEU A C 1
ATOM 733 O O . LEU A 1 95 ? -9.227 -0.731 4.719 1.00 96.44 95 LEU A O 1
ATOM 737 N N . ARG A 1 96 ? -9.742 -1.852 2.836 1.00 95.75 96 ARG A N 1
ATOM 738 C CA . ARG A 1 96 ? -10.118 -0.666 2.058 1.00 95.75 96 ARG A CA 1
ATOM 739 C C . ARG A 1 96 ? -11.303 0.096 2.659 1.00 95.75 96 ARG A C 1
ATOM 741 O O . ARG A 1 96 ? -11.388 1.309 2.499 1.00 95.75 96 ARG A O 1
ATOM 748 N N . THR A 1 97 ? -12.219 -0.578 3.351 1.00 96.25 97 THR A N 1
ATOM 749 C CA . THR A 1 97 ? -13.347 0.079 4.032 1.00 96.25 97 THR A CA 1
ATOM 750 C C . THR A 1 97 ? -12.874 0.851 5.258 1.00 96.25 97 THR A C 1
ATOM 752 O O . THR A 1 97 ? -13.342 1.961 5.505 1.00 96.25 97 THR A O 1
ATOM 755 N N . VAL A 1 98 ? -11.919 0.293 6.004 1.00 93.94 98 VAL A N 1
ATOM 756 C CA . VAL A 1 98 ? -11.349 0.949 7.188 1.00 93.94 98 VAL A CA 1
ATOM 757 C C . VAL A 1 98 ? -10.607 2.220 6.790 1.00 93.94 98 VAL A C 1
ATOM 759 O O . VAL A 1 98 ? -10.836 3.270 7.382 1.00 93.94 98 VAL A O 1
ATOM 762 N N . GLU A 1 99 ? -9.777 2.158 5.749 1.00 93.94 99 GLU A N 1
ATOM 763 C CA . GLU A 1 99 ? -9.076 3.340 5.237 1.00 93.94 99 GLU A CA 1
ATOM 764 C C . GLU A 1 99 ? -10.056 4.440 4.789 1.00 93.94 99 GLU A C 1
ATOM 766 O O . GLU A 1 99 ? -9.896 5.595 5.189 1.00 93.94 99 GLU A O 1
ATOM 771 N N . LYS A 1 100 ? -11.139 4.095 4.078 1.00 93.31 100 LYS A N 1
ATOM 772 C CA . LYS A 1 100 ? -12.163 5.074 3.681 1.00 93.31 100 LYS A CA 1
ATOM 773 C C . LYS A 1 100 ? -12.828 5.730 4.887 1.00 93.31 100 LYS A C 1
ATOM 775 O O . LYS A 1 100 ? -13.150 6.914 4.832 1.00 93.31 100 LYS A O 1
ATOM 780 N N . ALA A 1 101 ? -13.023 4.987 5.976 1.00 92.62 101 ALA A N 1
ATOM 781 C CA . ALA A 1 101 ? -13.563 5.540 7.213 1.00 92.62 101 ALA A CA 1
ATOM 782 C C . ALA A 1 101 ? -12.598 6.551 7.860 1.00 92.62 101 ALA A C 1
ATOM 784 O O . ALA A 1 101 ? -13.046 7.586 8.355 1.00 92.62 101 ALA A O 1
ATOM 785 N N . TYR A 1 102 ? -11.281 6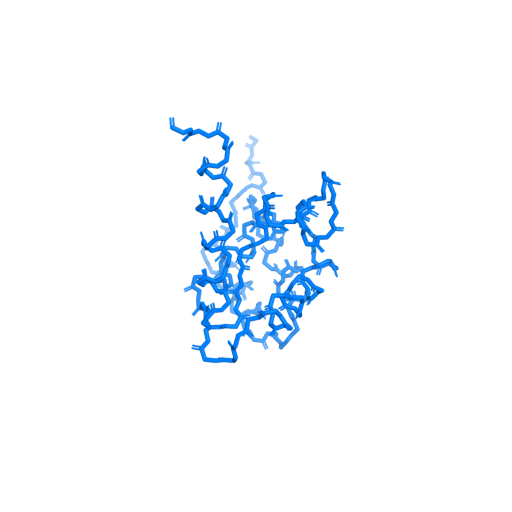.307 7.814 1.00 91.25 102 TYR A N 1
ATOM 786 C CA . TYR A 1 102 ? -10.280 7.289 8.254 1.00 91.25 102 TYR A CA 1
ATOM 787 C C . TYR A 1 102 ? -10.297 8.552 7.390 1.00 91.25 102 TYR A C 1
ATOM 789 O O . TYR A 1 102 ? -10.274 9.657 7.935 1.00 91.25 102 TYR A O 1
ATOM 797 N N . PHE A 1 103 ? -10.401 8.403 6.068 1.00 90.62 103 PHE A N 1
ATOM 798 C CA . PHE A 1 103 ? -10.536 9.537 5.155 1.00 90.62 103 PHE A CA 1
ATOM 799 C C . PHE A 1 103 ? -11.809 10.354 5.430 1.00 90.62 103 PHE A C 1
ATOM 801 O O . PHE A 1 103 ? -11.736 11.573 5.585 1.00 90.62 103 PHE A O 1
ATOM 808 N N . GLN A 1 104 ? -12.963 9.695 5.581 1.00 91.69 104 GLN A N 1
ATOM 809 C CA . GLN A 1 104 ? -14.231 10.358 5.903 1.00 91.69 104 GLN A CA 1
ATOM 810 C C . GLN A 1 104 ? -14.148 11.121 7.233 1.00 91.69 104 GLN A C 1
ATOM 812 O O . GLN A 1 104 ? -14.530 12.287 7.312 1.00 91.69 104 GLN A O 1
ATOM 817 N N . ARG A 1 105 ? -13.561 10.504 8.266 1.00 89.69 105 ARG A N 1
ATOM 818 C CA . ARG A 1 105 ? -13.330 11.152 9.564 1.00 89.69 105 ARG A CA 1
ATOM 819 C C . ARG A 1 105 ? -12.412 12.373 9.454 1.00 89.69 105 ARG A C 1
ATOM 821 O O . ARG A 1 105 ? -12.576 13.329 10.212 1.00 89.69 105 ARG A O 1
ATOM 828 N N . TYR A 1 106 ? -11.414 12.334 8.570 1.00 87.31 106 TYR A N 1
ATOM 829 C CA . TYR A 1 106 ? -10.545 13.481 8.315 1.00 87.31 106 TYR A CA 1
ATOM 830 C C . TYR A 1 106 ? -11.325 14.645 7.694 1.00 87.31 106 TYR A C 1
ATOM 832 O O . TYR A 1 106 ? -11.172 15.769 8.175 1.00 87.31 106 TYR A O 1
ATOM 840 N N . ILE A 1 107 ? -12.169 14.376 6.690 1.00 89.62 107 ILE A N 1
ATOM 841 C CA . ILE A 1 107 ? -13.037 15.389 6.069 1.00 89.62 107 ILE A CA 1
ATOM 842 C C . ILE A 1 107 ? -13.914 16.044 7.136 1.00 89.62 107 ILE A C 1
ATOM 844 O O . ILE A 1 107 ? -13.818 17.246 7.340 1.00 89.62 107 ILE A O 1
ATOM 848 N N . GLU A 1 108 ? -14.668 15.257 7.906 1.00 91.62 108 GLU A N 1
ATOM 849 C CA . GLU A 1 108 ? -15.597 15.779 8.924 1.00 91.62 108 GLU A CA 1
ATOM 850 C C . GLU A 1 108 ? -14.921 16.657 9.991 1.00 91.62 108 GLU A C 1
ATOM 852 O O . GLU A 1 108 ? -15.544 17.553 10.556 1.00 91.62 108 GLU A O 1
ATOM 857 N N . LYS A 1 109 ? -13.641 16.409 10.293 1.00 87.75 109 LYS A N 1
ATOM 858 C CA . LYS A 1 109 ? -12.875 17.207 11.262 1.00 87.75 109 LYS A CA 1
ATOM 859 C C . LYS A 1 109 ? -12.307 18.509 10.696 1.00 87.75 109 LYS A C 1
ATOM 861 O O . LYS A 1 109 ? -12.040 19.413 11.485 1.00 87.75 109 LYS A O 1
ATOM 866 N N . ASN A 1 110 ? -12.012 18.570 9.397 1.00 82.44 110 ASN A N 1
ATOM 867 C CA . ASN A 1 110 ? -11.190 19.638 8.807 1.00 82.44 110 ASN A CA 1
ATOM 868 C C . ASN A 1 110 ? -11.902 20.440 7.709 1.00 82.44 110 ASN A C 1
ATOM 870 O O . ASN A 1 110 ? -11.422 21.519 7.374 1.00 82.44 110 ASN A O 1
ATOM 874 N N . ASP A 1 111 ? -13.011 19.937 7.171 1.00 72.56 111 ASP A N 1
ATOM 875 C CA . ASP A 1 111 ? -13.829 20.582 6.140 1.00 72.56 111 ASP A CA 1
ATOM 876 C C . ASP A 1 111 ? -15.331 20.355 6.449 1.00 72.56 111 ASP A C 1
ATOM 878 O O . ASP A 1 111 ? -15.968 19.508 5.818 1.00 72.56 111 ASP A O 1
ATOM 882 N N . PRO A 1 112 ? -15.857 20.999 7.517 1.00 56.06 112 PRO A N 1
ATOM 883 C CA . PRO A 1 112 ? -17.215 20.779 8.026 1.00 56.06 112 PRO A CA 1
ATOM 884 C C . PRO A 1 112 ? -18.325 21.461 7.212 1.00 56.06 112 PRO A C 1
ATOM 886 O O . PRO A 1 112 ? -18.104 22.582 6.697 1.00 56.06 112 PRO A O 1
#

Radius of gyration: 15.19 Å; chains: 1; bounding box: 33×34×41 Å

Organism: Halococcus dombrowskii (NCBI:txid179637)

Secondary structure (DSSP, 8-state):
---TT---HHHHHHHHHHHHH-S-HHHHHHHHTTSTT--HHHHHHHHHHH-TTT-----HHHHHHHT-TTPPP-TTTHHHHHHHHHHHS-TTS-HHHHHHHHHHHHHHHH--

Sequence (112 aa):
MERLDDISEEVAEYITKAAFLAENPKQQVEILSTLPGVGAATS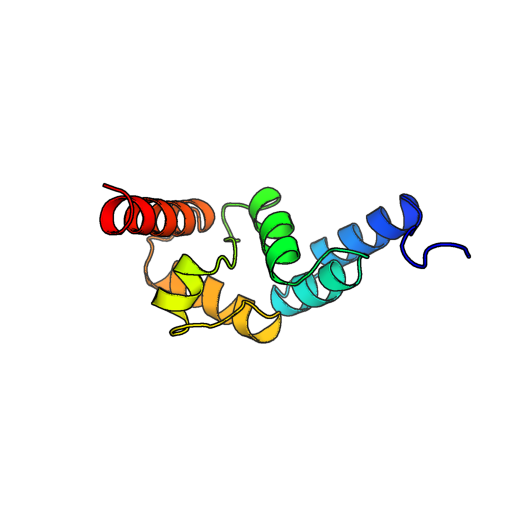TVLLAFNDPENYAIGDRYMNDELLGKDKQITATSYPKLLKTIREIAPDSIPLRTVEKAYFQRYIEKNDP

Foldseek 3Di:
DDPPQDDDPVVLVVLQVVLVPDPQQLVSLVSNCVHRPQHSQNSLVVVCVVAQQQGAGQDQQLCCVQVNHPDDDHSVCRVVSSVSLPVVDDSPDGSHNSNVVSVVVVCVVPPD